Protein AF-A0A7D9K0H2-F1 (afdb_monomer)

InterPro domains:
  IPR033891 Tetratricopeptide repeat protein 38 [PTHR16263] (5-103)

Organism: Paramuricea clavata (NCBI:txid317549)

Foldseek 3Di:
DDPDPQPVLLVQLVVLQVVLVVCVVVLVLVSNLVSLVVCLVVDVVNDDDPVVNVVSLVSNLVSLLSHPDPVSLVVSQVSLVVVCVVVVPDPVSVVSNVSSVVSD

Structure (mmCIF, N/CA/C/O backbone):
data_AF-A0A7D9K0H2-F1
#
_entry.id   AF-A0A7D9K0H2-F1
#
loop_
_atom_site.group_PDB
_atom_site.id
_atom_site.type_symbol
_atom_site.label_atom_id
_atom_site.label_alt_id
_atom_site.label_comp_id
_atom_site.label_asym_id
_atom_site.label_entity_id
_atom_site.label_seq_id
_atom_site.pdbx_PDB_ins_code
_atom_site.Cartn_x
_atom_site.Cartn_y
_atom_site.Cartn_z
_atom_site.occupancy
_atom_site.B_iso_or_equiv
_atom_site.auth_seq_id
_atom_site.auth_comp_id
_atom_site.auth_asym_id
_atom_site.auth_atom_id
_atom_site.pdbx_PDB_model_num
ATOM 1 N N . GLU A 1 1 ? -32.722 8.021 19.159 1.00 37.34 1 GLU A N 1
ATOM 2 C CA . GLU A 1 1 ? -31.777 7.139 18.442 1.00 37.34 1 GLU A CA 1
ATOM 3 C C . GLU A 1 1 ? -30.458 7.880 18.263 1.00 37.34 1 GLU A C 1
ATOM 5 O O . GLU A 1 1 ? -30.476 9.018 17.811 1.00 37.34 1 GLU A O 1
ATOM 10 N N . ARG A 1 2 ? -29.323 7.326 18.708 1.00 41.88 2 ARG A N 1
ATOM 11 C CA . ARG A 1 2 ? -28.015 7.980 18.531 1.00 41.88 2 ARG A CA 1
ATOM 12 C C . ARG A 1 2 ? -27.477 7.631 17.141 1.00 41.88 2 ARG A C 1
ATOM 14 O O . ARG A 1 2 ? -26.784 6.631 16.996 1.00 41.88 2 ARG A O 1
ATOM 21 N N . GLN A 1 3 ? -27.800 8.441 16.134 1.00 47.59 3 GLN A N 1
ATOM 22 C CA . GLN A 1 3 ? -27.065 8.450 14.864 1.00 47.59 3 GLN A CA 1
ATOM 23 C C . GLN A 1 3 ? -25.641 8.944 15.146 1.00 47.59 3 GLN A C 1
ATOM 25 O O . GLN A 1 3 ? -25.401 10.133 15.344 1.00 47.59 3 GLN A O 1
ATOM 30 N N . GLY A 1 4 ? -24.711 8.002 15.286 1.00 45.53 4 GLY A N 1
ATOM 31 C CA . GLY A 1 4 ? -23.308 8.273 15.572 1.00 45.53 4 GLY A CA 1
ATOM 32 C C . GLY A 1 4 ? -22.492 8.241 14.288 1.00 45.53 4 GLY A C 1
ATOM 33 O O . GLY A 1 4 ? -22.161 7.166 13.799 1.00 45.53 4 GLY A O 1
ATOM 34 N N . THR A 1 5 ? -22.097 9.416 13.807 1.00 57.97 5 THR A N 1
ATOM 35 C CA . THR A 1 5 ? -21.297 9.708 12.599 1.00 57.97 5 THR A CA 1
ATOM 36 C C . THR A 1 5 ? -20.020 8.869 12.425 1.00 57.97 5 THR A C 1
ATOM 38 O O . THR A 1 5 ? -19.476 8.802 11.327 1.00 57.97 5 THR A O 1
ATOM 41 N N . ASN A 1 6 ? -19.537 8.203 13.479 1.00 57.53 6 ASN A N 1
ATOM 42 C CA . ASN A 1 6 ? -18.351 7.345 13.438 1.00 57.53 6 ASN A CA 1
ATOM 43 C C . ASN A 1 6 ? -18.655 5.876 13.109 1.00 57.53 6 ASN A C 1
ATOM 45 O O . ASN A 1 6 ? -17.784 5.204 12.560 1.00 57.53 6 ASN A O 1
ATOM 49 N N . SER A 1 7 ? -19.844 5.357 13.438 1.00 60.12 7 SER A N 1
ATOM 50 C CA . SER A 1 7 ? -20.160 3.932 13.247 1.00 60.12 7 SER A CA 1
ATOM 51 C C . SER A 1 7 ? -20.273 3.584 11.766 1.00 60.12 7 SER A C 1
ATOM 53 O O . SER A 1 7 ? -19.642 2.629 11.315 1.00 60.12 7 SER A O 1
ATOM 55 N N . ASP A 1 8 ? -20.984 4.413 11.003 1.00 63.19 8 ASP A N 1
ATOM 56 C CA . ASP A 1 8 ? -21.182 4.203 9.568 1.00 63.19 8 ASP A CA 1
ATOM 57 C C . ASP A 1 8 ? -19.875 4.380 8.788 1.00 63.19 8 ASP A C 1
ATOM 59 O O . ASP A 1 8 ? -19.528 3.549 7.950 1.00 63.19 8 ASP A O 1
ATOM 63 N N . VAL A 1 9 ? -19.081 5.397 9.144 1.00 66.88 9 VAL A N 1
ATOM 64 C CA . VAL A 1 9 ? -17.754 5.635 8.552 1.00 66.88 9 VAL A CA 1
ATOM 65 C C . VAL A 1 9 ? -16.796 4.482 8.857 1.00 66.88 9 VAL A C 1
ATOM 67 O O . VAL A 1 9 ? -16.064 4.039 7.974 1.00 66.88 9 VAL A O 1
ATOM 70 N N . THR A 1 10 ? -16.811 3.959 10.085 1.00 70.12 10 THR A N 1
ATOM 71 C CA . THR A 1 10 ? -15.973 2.812 10.470 1.00 70.12 10 THR A CA 1
ATOM 72 C C . THR A 1 10 ? -16.393 1.550 9.725 1.00 70.12 10 THR A C 1
ATOM 74 O O . THR A 1 10 ? -15.532 0.796 9.276 1.00 70.12 10 THR A O 1
ATOM 77 N N . LYS A 1 11 ? -17.699 1.333 9.536 1.00 75.81 11 LYS A N 1
ATOM 78 C CA . LYS A 1 11 ? -18.225 0.175 8.808 1.00 75.81 11 LYS A CA 1
ATOM 79 C C . LYS A 1 11 ? -17.877 0.233 7.320 1.00 75.81 11 LYS A C 1
ATOM 81 O O . LYS A 1 11 ? -17.421 -0.764 6.771 1.00 75.81 11 LYS A O 1
ATOM 86 N N . GLU A 1 12 ? -18.025 1.397 6.687 1.00 78.69 12 GLU A N 1
ATOM 87 C CA . GLU A 1 12 ? -17.684 1.580 5.272 1.00 78.69 12 GLU A CA 1
ATOM 88 C C . GLU A 1 12 ? -16.174 1.426 5.025 1.00 78.69 12 GLU A C 1
ATOM 90 O O . GLU A 1 12 ? -15.763 0.743 4.086 1.00 78.69 12 GLU A O 1
ATOM 95 N N . VAL A 1 13 ? -15.332 2.032 5.872 1.00 83.44 13 VAL A N 1
ATOM 96 C CA . VAL A 1 13 ? -13.871 1.911 5.749 1.00 83.44 13 VAL A CA 1
ATOM 97 C C . VAL A 1 13 ? -13.421 0.482 6.046 1.00 83.44 13 VAL A C 1
ATOM 99 O O . VAL A 1 13 ? -12.618 -0.062 5.293 1.00 83.44 13 VAL A O 1
ATOM 102 N N . GLY A 1 14 ? -13.959 -0.139 7.099 1.00 85.38 14 GLY A N 1
ATOM 103 C CA . GLY A 1 14 ? -13.633 -1.511 7.482 1.00 85.38 14 GLY A CA 1
ATOM 104 C C . GLY A 1 14 ? -13.993 -2.528 6.400 1.00 85.38 14 GLY A C 1
ATOM 105 O O . GLY A 1 14 ? -13.171 -3.382 6.083 1.00 85.38 14 GLY A O 1
ATOM 106 N N . LEU A 1 15 ? -15.169 -2.403 5.774 1.00 89.38 15 LEU A N 1
ATOM 107 C CA . LEU A 1 15 ? -15.575 -3.290 4.681 1.00 89.38 15 LEU A CA 1
ATOM 108 C C . LEU A 1 15 ? -14.619 -3.185 3.485 1.00 89.38 15 LEU A C 1
ATOM 110 O O . LEU A 1 15 ? -14.078 -4.197 3.047 1.00 89.38 15 LEU A O 1
ATOM 114 N N . LYS A 1 16 ? -14.329 -1.960 3.026 1.00 90.94 16 LYS A N 1
ATOM 115 C CA . LYS A 1 16 ? -13.399 -1.728 1.906 1.00 90.94 16 LYS A CA 1
ATOM 116 C C . LYS A 1 16 ? -11.986 -2.230 2.198 1.00 90.94 16 LYS A C 1
ATOM 118 O O . LYS A 1 16 ? -11.292 -2.666 1.286 1.00 90.94 16 LYS A O 1
ATOM 123 N N . MET A 1 17 ? -11.543 -2.176 3.456 1.00 90.00 17 MET A N 1
ATOM 124 C CA . MET A 1 17 ? -10.267 -2.773 3.855 1.00 90.00 17 MET A CA 1
ATOM 125 C C . MET A 1 17 ? -10.277 -4.293 3.732 1.00 90.00 17 MET A C 1
ATOM 127 O O . MET A 1 17 ? -9.332 -4.850 3.182 1.00 90.00 17 MET A O 1
ATOM 131 N N . CYS A 1 18 ? -11.314 -4.957 4.248 1.00 92.88 18 CYS A N 1
ATOM 132 C CA . CYS A 1 18 ? -11.426 -6.410 4.167 1.00 92.88 18 CYS A CA 1
ATOM 133 C C . CYS A 1 18 ? -11.461 -6.879 2.707 1.00 92.88 18 CYS A C 1
ATOM 135 O O . CYS A 1 18 ? -10.711 -7.780 2.343 1.00 92.88 18 CYS A O 1
ATOM 137 N N . GLU A 1 19 ? -12.245 -6.210 1.857 1.00 95.69 19 GLU A N 1
ATOM 138 C CA . GLU A 1 19 ? -12.272 -6.468 0.411 1.00 95.69 19 GLU A CA 1
ATOM 139 C C . GLU A 1 19 ? -10.889 -6.260 -0.220 1.00 95.69 19 GLU A C 1
ATOM 141 O O . GLU A 1 19 ? -10.413 -7.092 -0.989 1.00 95.69 19 GLU A O 1
ATOM 146 N N . ALA A 1 20 ? -10.190 -5.178 0.134 1.00 96.25 20 ALA A N 1
ATOM 147 C CA . ALA A 1 20 ? -8.850 -4.928 -0.379 1.00 96.25 20 ALA A CA 1
ATOM 148 C C . ALA A 1 20 ? -7.834 -6.007 0.025 1.00 96.25 20 ALA A C 1
ATOM 150 O O . ALA A 1 20 ? -6.928 -6.289 -0.764 1.00 96.25 20 ALA A O 1
ATOM 151 N N . PHE A 1 21 ? -7.964 -6.595 1.221 1.00 95.94 21 PHE A N 1
ATOM 152 C CA . PHE A 1 21 ? -7.139 -7.725 1.654 1.00 95.94 21 PHE A CA 1
ATOM 153 C C . PHE A 1 21 ? -7.441 -8.976 0.832 1.00 95.94 21 PHE A C 1
ATOM 155 O O . PHE A 1 21 ? -6.510 -9.644 0.397 1.00 95.94 21 PHE A O 1
ATOM 162 N N . GLU A 1 22 ? -8.715 -9.254 0.561 1.00 98.00 22 GLU A N 1
ATOM 163 C CA . GLU A 1 22 ? -9.120 -10.387 -0.270 1.00 98.00 22 GLU A CA 1
ATOM 164 C C . GLU A 1 22 ? -8.582 -10.265 -1.704 1.00 98.00 22 GLU A C 1
ATOM 166 O O . GLU A 1 22 ? -8.004 -11.213 -2.232 1.00 98.00 22 GLU A O 1
ATOM 171 N N . TYR A 1 23 ? -8.704 -9.092 -2.335 1.00 98.44 23 TYR A N 1
ATOM 172 C CA . TYR A 1 23 ? -8.121 -8.870 -3.664 1.00 98.44 23 TYR A CA 1
ATOM 173 C C . TYR A 1 23 ? -6.593 -8.944 -3.650 1.00 98.44 23 TYR A C 1
ATOM 175 O O . TYR A 1 23 ? -5.999 -9.439 -4.603 1.00 98.44 23 TYR A O 1
ATOM 183 N N . PHE A 1 24 ? -5.950 -8.483 -2.575 1.00 97.88 24 PHE A N 1
ATOM 184 C CA . PHE A 1 24 ? -4.501 -8.597 -2.430 1.00 97.88 24 PHE A CA 1
ATOM 185 C C . PHE A 1 24 ? -4.044 -10.059 -2.347 1.00 97.88 24 PHE A C 1
ATOM 187 O O . PHE A 1 24 ? -3.060 -10.420 -2.989 1.00 97.88 24 PHE A O 1
ATOM 194 N N . ASP A 1 25 ? -4.758 -10.883 -1.576 1.00 97.75 25 ASP A N 1
ATOM 195 C CA . ASP A 1 25 ? -4.501 -12.321 -1.427 1.00 97.75 25 ASP A CA 1
ATOM 196 C C . ASP A 1 25 ? -4.671 -13.069 -2.758 1.00 97.75 25 ASP A C 1
ATOM 198 O O . ASP A 1 25 ? -3.853 -13.909 -3.118 1.00 97.75 25 ASP A O 1
ATOM 202 N N . LYS A 1 26 ? -5.663 -12.665 -3.560 1.00 98.12 26 LYS A N 1
ATOM 203 C CA . LYS A 1 26 ? -5.894 -13.171 -4.926 1.00 98.12 26 LYS A CA 1
ATOM 204 C C . LYS A 1 26 ? -4.931 -12.612 -5.984 1.00 98.12 26 LYS A C 1
ATOM 206 O O . LYS A 1 26 ? -5.138 -12.850 -7.170 1.00 98.12 26 LYS A O 1
ATOM 211 N N . GLU A 1 27 ? -3.920 -11.843 -5.582 1.00 97.88 27 GLU A N 1
ATOM 212 C CA . GLU A 1 27 ? -2.981 -11.137 -6.466 1.00 97.88 27 GLU A CA 1
ATOM 213 C C . GLU A 1 27 ? -3.620 -10.122 -7.438 1.00 97.88 27 GLU A C 1
ATOM 215 O O . GLU A 1 27 ? -2.964 -9.630 -8.361 1.00 97.88 27 GLU A O 1
ATOM 220 N N . ASP A 1 28 ? -4.870 -9.711 -7.205 1.00 98.38 28 ASP A N 1
ATOM 221 C CA . ASP A 1 28 ? -5.491 -8.591 -7.916 1.00 98.38 28 ASP A CA 1
ATOM 222 C C . ASP A 1 28 ? -5.075 -7.263 -7.272 1.00 98.38 28 ASP A C 1
ATOM 224 O O . ASP A 1 28 ? -5.807 -6.560 -6.562 1.00 98.38 28 ASP A O 1
ATOM 228 N N . TYR A 1 29 ? -3.819 -6.914 -7.527 1.00 98.25 29 TYR A N 1
ATOM 229 C CA . TYR A 1 29 ? -3.201 -5.711 -6.992 1.00 98.25 29 TYR A CA 1
ATOM 230 C C . TYR A 1 29 ? -3.812 -4.425 -7.543 1.00 98.25 29 TYR A C 1
ATOM 232 O O . TYR A 1 29 ? -3.749 -3.391 -6.874 1.00 98.25 29 TYR A O 1
ATOM 240 N N . ALA A 1 30 ? -4.418 -4.467 -8.731 1.00 98.31 30 ALA A N 1
ATOM 241 C CA . ALA A 1 30 ? -5.118 -3.320 -9.288 1.00 98.31 30 ALA A CA 1
ATOM 242 C C . ALA A 1 30 ? -6.357 -2.996 -8.444 1.00 98.31 30 ALA A C 1
ATOM 244 O O . ALA A 1 30 ? -6.453 -1.877 -7.932 1.00 98.31 30 ALA A O 1
ATOM 245 N N . LYS A 1 31 ? -7.232 -3.982 -8.202 1.00 98.25 31 LYS A N 1
ATOM 246 C CA . LYS A 1 31 ? -8.437 -3.799 -7.376 1.00 98.25 31 LYS A CA 1
ATOM 247 C C . LYS A 1 31 ? -8.112 -3.469 -5.930 1.00 98.25 31 LYS A C 1
ATOM 249 O O . LYS A 1 31 ? -8.708 -2.557 -5.359 1.00 98.25 31 LYS A O 1
ATOM 254 N N . SER A 1 32 ? -7.113 -4.140 -5.358 1.00 98.19 32 SER A N 1
ATOM 255 C CA . SER A 1 32 ? -6.636 -3.815 -4.013 1.00 98.19 32 SER A CA 1
ATOM 256 C C . SER A 1 32 ? -6.176 -2.350 -3.926 1.00 98.19 32 SER A C 1
ATOM 258 O O . SER A 1 32 ? -6.619 -1.612 -3.047 1.00 98.19 32 SER A O 1
ATOM 260 N N . THR A 1 33 ? -5.388 -1.863 -4.894 1.00 98.06 33 THR A N 1
ATOM 261 C CA . THR A 1 33 ? -4.957 -0.451 -4.939 1.00 98.06 33 THR A CA 1
ATOM 262 C C . THR A 1 33 ? -6.140 0.519 -5.052 1.00 98.06 33 THR A C 1
ATOM 264 O O . THR A 1 33 ? -6.172 1.520 -4.334 1.00 98.06 33 THR A O 1
ATOM 267 N N . GLU A 1 34 ? -7.115 0.232 -5.922 1.00 97.38 34 GLU A N 1
ATOM 268 C CA . GLU A 1 34 ? -8.314 1.063 -6.135 1.00 97.38 34 GLU A CA 1
ATOM 269 C C . GLU A 1 34 ? -9.145 1.226 -4.857 1.00 97.38 34 GLU A C 1
ATOM 271 O O . GLU A 1 34 ? -9.634 2.320 -4.569 1.00 97.38 34 GLU A O 1
ATOM 276 N N . LEU A 1 35 ? -9.272 0.159 -4.066 1.00 96.12 35 LEU A N 1
ATOM 277 C CA . LEU A 1 35 ? -9.996 0.180 -2.796 1.00 96.12 35 LEU A CA 1
ATOM 278 C C . LEU A 1 35 ? -9.213 0.902 -1.695 1.00 96.12 35 LEU A C 1
ATOM 280 O O . LEU A 1 35 ? -9.797 1.650 -0.910 1.00 96.12 35 LEU A O 1
ATOM 284 N N . LEU A 1 36 ? -7.892 0.711 -1.638 1.00 95.06 36 LEU A N 1
ATOM 285 C CA . LEU A 1 36 ? -7.034 1.266 -0.587 1.00 95.06 36 LEU A CA 1
ATOM 286 C C . LEU A 1 36 ? -6.745 2.764 -0.780 1.00 95.06 36 LEU A C 1
ATOM 288 O O . LEU A 1 36 ? -6.718 3.518 0.199 1.00 95.06 36 LEU A O 1
ATOM 292 N N . ALA A 1 37 ? -6.526 3.228 -2.014 1.00 94.81 37 ALA A N 1
ATOM 293 C CA . ALA A 1 37 ? -6.068 4.595 -2.280 1.00 94.81 37 ALA A CA 1
ATOM 294 C C . ALA A 1 37 ? -7.008 5.691 -1.722 1.00 94.81 37 ALA A C 1
ATOM 296 O O . ALA A 1 37 ? -6.511 6.609 -1.057 1.00 94.81 37 ALA A O 1
ATOM 297 N N . PRO A 1 38 ? -8.348 5.599 -1.865 1.00 91.69 38 PRO A N 1
ATOM 298 C CA . PRO A 1 38 ? -9.278 6.578 -1.295 1.00 91.69 38 PRO A CA 1
ATOM 299 C C . PRO A 1 38 ? -9.305 6.592 0.240 1.00 91.69 38 PRO A C 1
ATOM 301 O O . PRO A 1 38 ? -9.755 7.570 0.845 1.00 91.69 38 PRO A O 1
ATOM 304 N N . LEU A 1 39 ? -8.851 5.516 0.892 1.00 88.69 39 LEU A N 1
ATOM 305 C CA . LEU A 1 39 ? -8.881 5.382 2.349 1.00 88.69 39 LEU A CA 1
ATOM 306 C C . LEU A 1 39 ? -7.672 6.035 3.029 1.00 88.69 39 LEU A C 1
ATOM 308 O O . LEU A 1 39 ? -7.769 6.371 4.211 1.00 88.69 39 LEU A O 1
ATOM 312 N N . LYS A 1 40 ? -6.574 6.295 2.299 1.00 85.19 40 LYS A N 1
ATOM 313 C CA . LYS A 1 40 ? -5.321 6.892 2.812 1.00 85.19 40 LYS A CA 1
ATOM 314 C C . LYS A 1 40 ? -5.559 8.077 3.763 1.00 85.19 40 LYS A C 1
ATOM 316 O O . LYS A 1 40 ? -4.966 8.139 4.837 1.00 85.19 40 LYS A O 1
ATOM 321 N N . TYR A 1 41 ? -6.462 8.994 3.402 1.00 79.25 41 TYR A N 1
ATOM 322 C CA . TYR A 1 41 ? -6.776 10.188 4.205 1.00 79.25 41 TYR A CA 1
ATOM 323 C C . TYR A 1 41 ? -7.938 9.997 5.189 1.00 79.25 41 TYR A C 1
ATOM 325 O O . TYR A 1 41 ? -8.129 10.813 6.091 1.00 79.25 41 TYR A O 1
ATOM 333 N N . LYS A 1 42 ? -8.723 8.926 5.038 1.00 78.50 42 LYS A N 1
ATOM 334 C CA . LYS A 1 42 ? -9.868 8.624 5.909 1.00 78.50 42 LYS A CA 1
ATOM 335 C C . LYS A 1 42 ? -9.448 7.900 7.184 1.00 78.50 42 LYS A C 1
ATOM 337 O O . LYS A 1 42 ? -10.119 8.039 8.198 1.00 78.50 42 LYS A O 1
ATOM 342 N N . PHE A 1 43 ? -8.314 7.204 7.175 1.00 68.75 43 PHE A N 1
ATOM 343 C CA . PHE A 1 43 ? -7.840 6.433 8.328 1.00 68.75 43 PHE A CA 1
ATOM 344 C C . PHE A 1 43 ? -7.615 7.246 9.598 1.00 68.75 43 PHE A C 1
ATOM 346 O O . PHE A 1 43 ? -7.902 6.765 10.688 1.00 68.75 43 PHE A O 1
ATOM 353 N N . VAL A 1 44 ? -7.159 8.497 9.474 1.00 68.81 44 VAL A N 1
ATOM 354 C CA . VAL A 1 44 ? -7.011 9.392 10.635 1.00 68.81 44 VAL A CA 1
ATOM 355 C C . VAL A 1 44 ? -8.355 9.595 11.351 1.00 68.81 44 VAL A C 1
ATOM 357 O O . VAL A 1 44 ? -8.374 9.798 12.559 1.00 68.81 44 VAL A O 1
ATOM 360 N N . LYS A 1 45 ? -9.476 9.484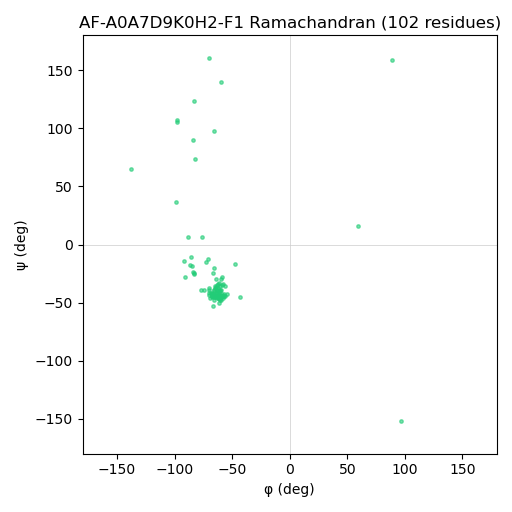 10.624 1.00 66.88 45 LYS A N 1
ATOM 361 C CA . LYS A 1 45 ? -10.835 9.654 11.154 1.00 66.88 45 LYS A CA 1
ATOM 362 C C . LYS A 1 45 ? -11.406 8.387 11.800 1.00 66.88 45 LYS A C 1
ATOM 364 O O . LYS A 1 45 ? -12.292 8.501 12.633 1.00 66.88 45 LYS A O 1
ATOM 369 N N . VAL A 1 46 ? -10.913 7.203 11.427 1.00 63.31 46 VAL A N 1
ATOM 370 C CA . VAL A 1 46 ? -11.390 5.905 11.951 1.00 63.31 46 VAL A CA 1
ATOM 371 C C . VAL A 1 46 ? -10.669 5.515 13.251 1.00 63.31 46 VAL A C 1
ATOM 373 O O . VAL A 1 46 ? -11.168 4.701 14.022 1.00 63.31 46 VAL A O 1
ATOM 376 N N . GLY A 1 47 ? -9.524 6.141 13.540 1.00 70.81 47 GLY A N 1
ATOM 377 C CA . GLY A 1 47 ? -8.718 5.879 14.734 1.00 70.81 47 GLY A CA 1
ATOM 378 C C . GLY A 1 47 ? -7.567 4.903 14.467 1.00 70.81 47 GLY A C 1
ATOM 379 O O . GLY A 1 47 ? -7.023 4.843 13.364 1.00 70.81 47 GLY A O 1
ATOM 380 N N . GLY A 1 48 ? -7.153 4.159 15.495 1.00 78.12 48 GLY A N 1
ATOM 381 C CA . GLY A 1 48 ? -6.058 3.186 15.415 1.00 78.12 48 GLY A CA 1
ATOM 382 C C . GLY A 1 48 ? -4.658 3.750 15.696 1.00 78.12 48 GLY A C 1
ATOM 383 O O . GLY A 1 48 ? -4.371 4.952 15.599 1.00 78.12 48 GLY A O 1
ATOM 384 N N . SER A 1 49 ? -3.747 2.851 16.064 1.00 87.06 49 SER A N 1
ATOM 385 C CA . SER A 1 49 ? -2.374 3.210 16.421 1.00 87.06 49 SER A CA 1
ATOM 386 C C . SER A 1 49 ? -1.570 3.671 15.201 1.00 87.06 49 SER A C 1
ATOM 388 O O . SER A 1 49 ? -1.901 3.377 14.048 1.00 87.06 49 SER A O 1
ATOM 390 N N . ASN A 1 50 ? -0.472 4.392 15.445 1.00 85.75 50 ASN A N 1
ATOM 391 C CA . ASN A 1 50 ? 0.459 4.770 14.376 1.00 85.75 50 ASN A CA 1
ATOM 392 C C . ASN A 1 50 ? 1.008 3.531 13.645 1.00 85.75 50 ASN A C 1
ATOM 394 O O . ASN A 1 50 ? 1.205 3.584 12.436 1.00 85.75 50 ASN A O 1
ATOM 398 N N . ALA A 1 51 ? 1.204 2.415 14.357 1.00 88.19 51 ALA A N 1
ATOM 399 C CA . ALA A 1 51 ? 1.671 1.160 13.775 1.00 88.19 51 ALA A CA 1
ATOM 400 C C . ALA A 1 51 ? 0.628 0.538 12.831 1.00 88.19 51 ALA A C 1
ATOM 402 O O . ALA A 1 51 ? 0.966 0.167 11.711 1.00 88.19 51 ALA A O 1
ATOM 403 N N . GLN A 1 52 ? -0.648 0.499 13.230 1.00 86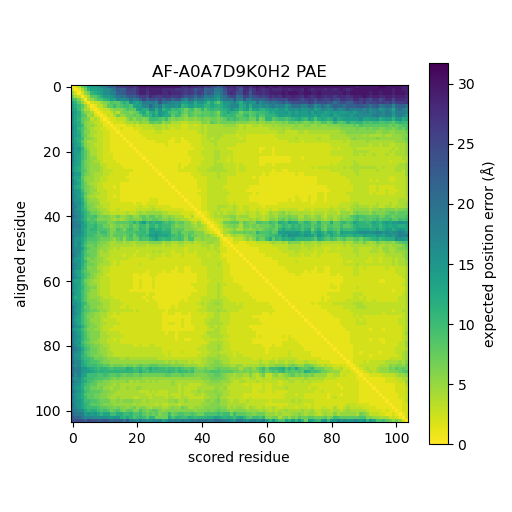.75 52 GLN A N 1
ATOM 404 C CA . GLN A 1 52 ? -1.735 -0.009 12.380 1.00 86.75 52 GLN A CA 1
ATOM 405 C C . GLN A 1 52 ? -1.872 0.811 11.089 1.00 86.75 52 GLN A C 1
ATOM 407 O O . GLN A 1 52 ? -1.947 0.258 9.992 1.00 86.75 52 GLN A O 1
ATOM 412 N N . ARG A 1 53 ? -1.814 2.144 11.206 1.00 87.38 53 ARG A N 1
ATOM 413 C CA . ARG A 1 53 ? -1.820 3.057 10.051 1.00 87.38 53 ARG A CA 1
ATOM 414 C C . ARG A 1 53 ? -0.591 2.891 9.155 1.00 87.38 53 ARG A C 1
ATOM 416 O O . ARG A 1 53 ? -0.669 3.144 7.954 1.00 87.38 53 ARG A O 1
ATOM 423 N N . ASP A 1 54 ? 0.543 2.486 9.720 1.00 89.56 54 ASP A N 1
ATOM 424 C CA . ASP A 1 54 ? 1.756 2.226 8.949 1.00 89.56 54 ASP A CA 1
ATOM 425 C C . ASP A 1 54 ? 1.627 0.969 8.090 1.00 89.56 54 ASP A C 1
ATOM 427 O O . ASP A 1 54 ? 1.969 1.007 6.910 1.00 89.56 54 ASP A O 1
ATOM 431 N N . VAL A 1 55 ? 1.075 -0.111 8.652 1.00 90.88 55 VAL A N 1
ATOM 432 C CA . VAL A 1 55 ? 0.808 -1.359 7.920 1.00 90.88 55 VAL A CA 1
ATOM 433 C C . VAL A 1 55 ? -0.126 -1.103 6.740 1.00 90.88 55 VAL A C 1
ATOM 435 O O . VAL A 1 55 ? 0.151 -1.557 5.633 1.00 90.88 55 VAL A O 1
ATOM 438 N N . PHE A 1 56 ? -1.176 -0.302 6.935 1.00 90.50 56 PHE A N 1
ATOM 439 C CA . PHE A 1 56 ? -2.083 0.072 5.851 1.00 90.50 56 PHE A CA 1
ATOM 440 C C . PHE A 1 56 ? -1.369 0.814 4.710 1.00 90.50 56 PHE A C 1
ATOM 442 O O . PHE A 1 56 ? -1.518 0.463 3.540 1.00 90.50 56 PHE A O 1
ATOM 449 N N . HIS A 1 57 ? -0.554 1.821 5.039 1.00 92.12 57 HIS A N 1
ATOM 450 C CA . HIS A 1 57 ? 0.225 2.536 4.026 1.00 92.12 57 HIS A CA 1
ATOM 451 C C . HIS A 1 57 ? 1.192 1.611 3.284 1.00 92.12 57 HIS A C 1
ATOM 453 O O . HIS A 1 57 ? 1.359 1.749 2.075 1.00 92.12 57 HIS A O 1
ATOM 459 N N . LEU A 1 58 ? 1.827 0.675 3.991 1.00 94.56 58 LEU A N 1
ATOM 460 C CA . LEU A 1 58 ? 2.729 -0.301 3.388 1.00 94.56 58 LEU A CA 1
ATOM 461 C C . LEU A 1 58 ? 1.992 -1.254 2.442 1.00 94.56 58 LEU A C 1
ATOM 463 O O . LEU A 1 58 ? 2.515 -1.547 1.369 1.00 94.56 58 LEU A O 1
ATOM 467 N N . LEU A 1 59 ? 0.775 -1.678 2.790 1.00 95.88 59 LEU A N 1
ATOM 468 C CA . LEU A 1 59 ? -0.063 -2.488 1.910 1.00 95.88 59 LEU A CA 1
ATOM 469 C C . LEU A 1 59 ? -0.461 -1.726 0.639 1.00 95.88 59 LEU A C 1
ATOM 471 O O . LEU A 1 59 ? -0.351 -2.269 -0.459 1.00 95.88 59 LEU A O 1
ATOM 475 N N . LEU A 1 60 ? -0.876 -0.460 0.766 1.00 96.75 60 LEU A N 1
ATOM 476 C CA . LEU A 1 60 ? -1.181 0.389 -0.389 1.00 96.75 60 LEU A CA 1
ATOM 477 C C . LEU A 1 60 ? 0.049 0.570 -1.291 1.00 96.75 60 LEU A C 1
ATOM 479 O O . LEU A 1 60 ? -0.057 0.461 -2.505 1.00 96.75 60 LEU A O 1
ATOM 483 N N . ILE A 1 61 ? 1.230 0.806 -0.712 1.00 97.00 61 ILE A N 1
ATOM 484 C CA . ILE A 1 61 ? 2.476 0.892 -1.485 1.00 97.00 61 ILE A CA 1
ATOM 485 C C . ILE A 1 61 ? 2.737 -0.427 -2.219 1.00 97.00 61 ILE A C 1
ATOM 487 O O . ILE A 1 61 ? 3.024 -0.408 -3.411 1.00 97.00 61 ILE A O 1
ATOM 491 N N . HIS A 1 62 ? 2.624 -1.566 -1.533 1.00 97.00 62 HIS A N 1
ATOM 492 C CA . HIS A 1 62 ? 2.932 -2.870 -2.117 1.00 97.00 62 HIS A CA 1
ATOM 493 C C . HIS A 1 62 ? 1.956 -3.268 -3.231 1.00 97.00 62 HIS A C 1
ATOM 495 O O . HIS A 1 62 ? 2.385 -3.726 -4.288 1.00 97.00 62 HIS A O 1
ATOM 501 N N . SER A 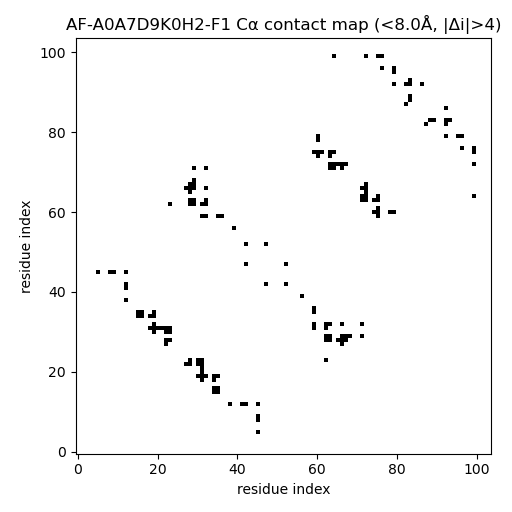1 63 ? 0.656 -3.061 -3.020 1.00 97.81 63 SER A N 1
ATOM 502 C CA . SER A 1 63 ? -0.368 -3.284 -4.048 1.00 97.81 63 SER A CA 1
ATOM 503 C C . SER A 1 63 ? -0.142 -2.373 -5.256 1.00 97.81 63 SER A C 1
ATOM 505 O O . SER A 1 63 ? -0.081 -2.852 -6.385 1.00 97.81 63 SER A O 1
ATOM 507 N N . ALA A 1 64 ? 0.112 -1.083 -5.036 1.00 97.88 64 ALA A N 1
ATOM 508 C CA . ALA A 1 64 ? 0.366 -0.141 -6.121 1.00 97.88 64 ALA A CA 1
ATOM 509 C C . ALA A 1 64 ? 1.644 -0.483 -6.913 1.00 97.88 64 ALA A C 1
ATOM 511 O O . ALA A 1 64 ? 1.673 -0.348 -8.134 1.00 97.88 64 ALA A O 1
ATOM 512 N N . MET A 1 65 ? 2.678 -0.976 -6.223 1.00 97.19 65 MET A N 1
ATOM 513 C CA . MET A 1 65 ? 3.926 -1.475 -6.809 1.00 97.19 65 MET A CA 1
ATOM 514 C C . MET A 1 65 ? 3.714 -2.704 -7.700 1.00 97.19 65 MET A C 1
ATOM 516 O O . MET A 1 65 ? 4.301 -2.781 -8.775 1.00 97.19 65 MET A O 1
ATOM 520 N N . ARG A 1 66 ? 2.899 -3.665 -7.249 1.00 97.00 66 ARG A N 1
ATOM 521 C CA . ARG A 1 66 ? 2.635 -4.922 -7.966 1.00 97.00 66 ARG A CA 1
ATOM 522 C C . ARG A 1 66 ? 1.522 -4.833 -9.008 1.00 97.00 66 ARG A C 1
ATOM 524 O O . ARG A 1 66 ? 1.363 -5.756 -9.803 1.00 97.00 66 ARG A O 1
ATOM 531 N N . SER A 1 67 ? 0.763 -3.743 -9.016 1.00 97.69 67 SER A N 1
ATOM 532 C CA . SER A 1 67 ? -0.271 -3.495 -10.016 1.00 97.69 67 SER A CA 1
ATOM 533 C C . SER A 1 67 ? 0.318 -3.450 -11.436 1.00 97.69 67 SER A C 1
ATOM 535 O O . SER A 1 67 ? 1.359 -2.817 -11.649 1.00 97.69 67 SER A O 1
ATOM 537 N N . PRO A 1 68 ? -0.367 -4.035 -12.439 1.00 96.38 68 PRO A N 1
ATOM 538 C CA . PRO A 1 68 ? 0.03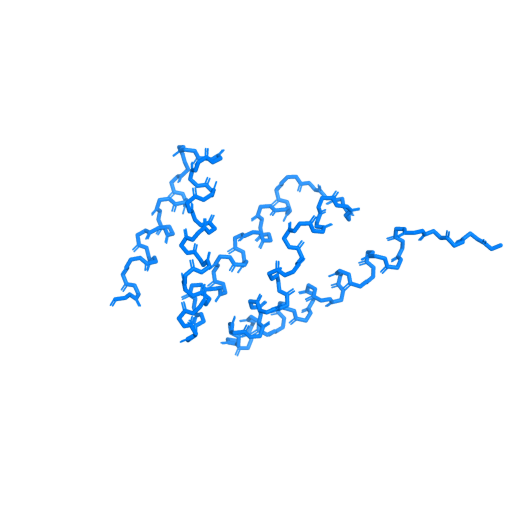3 -3.920 -13.842 1.00 96.38 68 PRO A CA 1
ATOM 539 C C . PRO A 1 68 ? -0.205 -2.511 -14.417 1.00 96.38 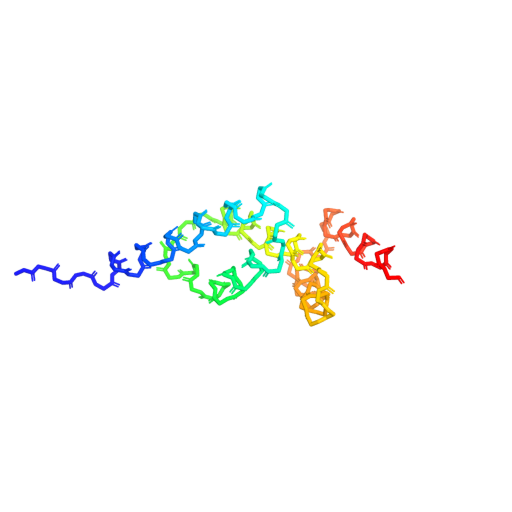68 PRO A C 1
ATOM 541 O O . PRO A 1 68 ? 0.276 -2.188 -15.503 1.00 96.38 68 PRO A O 1
ATOM 544 N N . LEU A 1 69 ? -0.957 -1.654 -13.716 1.00 97.50 69 LEU A N 1
ATOM 545 C CA . LEU A 1 69 ? -1.306 -0.317 -14.191 1.00 97.50 69 LEU A CA 1
ATOM 546 C C . LEU A 1 69 ? -0.182 0.689 -13.910 1.00 97.50 69 LEU A C 1
ATOM 548 O O . LEU A 1 69 ? 0.172 0.946 -12.758 1.00 97.50 69 LEU A O 1
ATOM 552 N N . LYS A 1 70 ? 0.306 1.358 -14.964 1.00 96.12 70 LYS A N 1
ATOM 553 C CA . LYS A 1 70 ? 1.344 2.404 -14.861 1.00 96.12 70 LYS A CA 1
ATOM 554 C C . LYS A 1 70 ? 0.961 3.539 -13.907 1.00 96.12 70 LYS A C 1
ATOM 556 O O . LYS A 1 70 ? 1.817 4.059 -13.196 1.00 96.12 70 LYS A O 1
ATOM 561 N N . SER A 1 71 ? -0.316 3.915 -13.861 1.00 97.31 71 SER A N 1
ATOM 562 C CA . SER A 1 71 ? -0.826 4.930 -12.929 1.00 97.31 71 SER A CA 1
ATOM 563 C C . SER A 1 71 ? -0.630 4.520 -11.465 1.00 97.31 71 SER A C 1
ATOM 565 O O . SER A 1 71 ? -0.233 5.348 -10.646 1.00 97.31 71 SER A O 1
ATOM 567 N N . HIS A 1 72 ? -0.834 3.242 -11.138 1.00 97.69 72 HIS A N 1
ATOM 568 C CA . HIS A 1 72 ? -0.622 2.712 -9.790 1.00 97.69 72 HIS A CA 1
ATOM 569 C C . HIS A 1 72 ? 0.871 2.666 -9.450 1.00 97.69 72 HIS A C 1
ATOM 571 O O . HIS A 1 72 ? 1.268 3.062 -8.359 1.00 97.69 72 HIS A O 1
ATOM 577 N N . GLN A 1 73 ? 1.723 2.307 -10.406 1.00 96.62 73 GLN A N 1
ATOM 578 C CA . GLN A 1 73 ? 3.176 2.336 -10.214 1.00 96.62 73 GLN A CA 1
ATOM 579 C C . GLN A 1 73 ? 3.692 3.771 -9.983 1.00 96.62 73 GLN A C 1
ATOM 581 O O . GLN A 1 73 ? 4.549 4.008 -9.129 1.00 96.62 73 GLN A O 1
ATOM 586 N N . CYS A 1 74 ? 3.128 4.768 -10.677 1.00 96.12 74 CYS A N 1
ATOM 587 C CA . CYS A 1 74 ? 3.378 6.182 -10.378 1.00 96.12 74 CYS A CA 1
ATOM 588 C C . CYS A 1 74 ? 2.934 6.555 -8.958 1.00 96.12 74 CYS A C 1
ATOM 590 O O . CYS A 1 74 ? 3.714 7.166 -8.228 1.00 96.12 74 CYS A O 1
ATOM 592 N N . LEU A 1 75 ? 1.733 6.138 -8.545 1.00 96.62 75 LEU A N 1
ATOM 593 C CA . LEU A 1 75 ? 1.240 6.345 -7.182 1.00 96.62 75 LEU A CA 1
ATOM 594 C C . LEU A 1 75 ? 2.189 5.732 -6.140 1.00 96.62 75 LEU A C 1
ATOM 596 O O . LEU A 1 75 ? 2.522 6.397 -5.160 1.00 96.62 75 LEU A O 1
ATOM 600 N N . ALA A 1 76 ? 2.678 4.510 -6.358 1.00 97.12 76 ALA A N 1
ATOM 601 C CA . ALA A 1 76 ? 3.634 3.860 -5.466 1.00 97.12 76 ALA A CA 1
ATOM 602 C C . ALA A 1 76 ? 4.905 4.697 -5.260 1.00 97.12 76 ALA A C 1
ATOM 604 O O . ALA A 1 76 ? 5.354 4.866 -4.124 1.00 97.12 76 ALA A O 1
ATOM 605 N N . ARG A 1 77 ? 5.459 5.270 -6.338 1.00 95.50 77 ARG A N 1
ATOM 606 C CA . ARG A 1 77 ? 6.628 6.161 -6.264 1.00 95.50 77 ARG A CA 1
ATOM 607 C C . ARG A 1 77 ? 6.342 7.410 -5.436 1.00 95.50 77 ARG A C 1
ATOM 609 O O . ARG A 1 77 ? 7.137 7.746 -4.561 1.00 95.50 77 ARG A O 1
ATOM 616 N N . SER A 1 78 ? 5.197 8.058 -5.656 1.00 95.75 78 SER A N 1
ATOM 617 C CA . SER A 1 78 ? 4.783 9.221 -4.862 1.00 95.75 78 SER A CA 1
ATOM 618 C C . SER A 1 78 ? 4.637 8.871 -3.378 1.00 95.75 78 SER A C 1
ATOM 620 O O . SER A 1 78 ? 5.167 9.575 -2.523 1.00 95.75 78 SER A O 1
ATOM 622 N N . LEU A 1 79 ? 3.997 7.742 -3.059 1.00 95.25 79 LEU A N 1
ATOM 623 C CA . LEU A 1 79 ? 3.815 7.282 -1.679 1.00 95.25 79 LEU A CA 1
ATOM 624 C C . LEU A 1 79 ? 5.141 6.935 -0.990 1.00 95.25 79 LEU A C 1
ATOM 626 O O . LEU A 1 79 ? 5.313 7.218 0.197 1.00 95.25 79 LEU A O 1
ATOM 630 N N . LEU A 1 80 ? 6.088 6.341 -1.717 1.00 95.75 80 LEU A N 1
ATOM 631 C CA . LEU A 1 80 ? 7.425 6.055 -1.201 1.00 95.75 80 LEU A CA 1
ATOM 632 C C . LEU A 1 80 ? 8.225 7.333 -0.939 1.00 95.75 80 LEU A C 1
ATOM 634 O O . LEU A 1 80 ? 8.855 7.432 0.112 1.00 95.75 80 LEU A O 1
ATOM 638 N N . ALA A 1 81 ? 8.149 8.324 -1.830 1.00 94.69 81 ALA A N 1
ATOM 639 C CA . ALA A 1 81 ? 8.778 9.627 -1.623 1.00 94.69 81 ALA A CA 1
ATOM 640 C C . ALA A 1 81 ? 8.200 10.344 -0.389 1.00 94.69 81 ALA A C 1
ATOM 642 O O . ALA A 1 81 ? 8.953 10.789 0.478 1.00 94.69 81 ALA A O 1
ATOM 643 N N . GLU A 1 82 ? 6.868 10.368 -0.242 1.00 93.31 82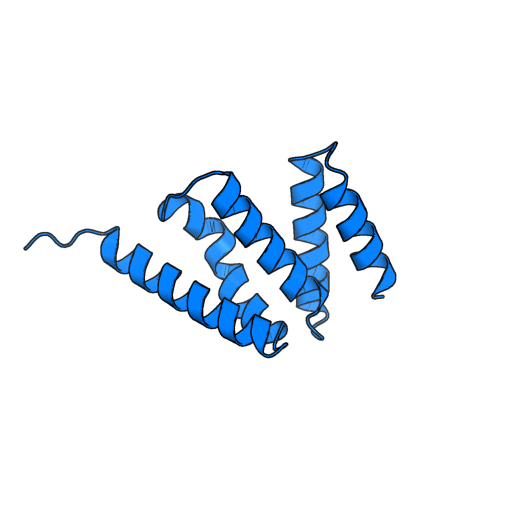 GLU A N 1
ATOM 644 C CA . GLU A 1 82 ? 6.205 10.890 0.962 1.00 93.31 82 GLU A CA 1
ATOM 645 C C . GLU A 1 82 ? 6.674 10.165 2.232 1.00 93.31 82 GLU A C 1
ATOM 647 O O . GLU A 1 82 ? 6.904 10.785 3.274 1.00 93.31 82 GLU A O 1
ATOM 652 N N . ARG A 1 83 ? 6.808 8.836 2.164 1.00 93.00 83 ARG A N 1
ATOM 653 C CA . ARG A 1 83 ? 7.261 8.024 3.293 1.00 93.00 83 ARG A CA 1
ATOM 654 C C . ARG A 1 83 ? 8.715 8.312 3.648 1.00 93.00 83 ARG A C 1
ATOM 656 O O . ARG A 1 83 ? 9.006 8.421 4.836 1.00 93.00 83 ARG A O 1
ATOM 663 N N . LYS A 1 84 ?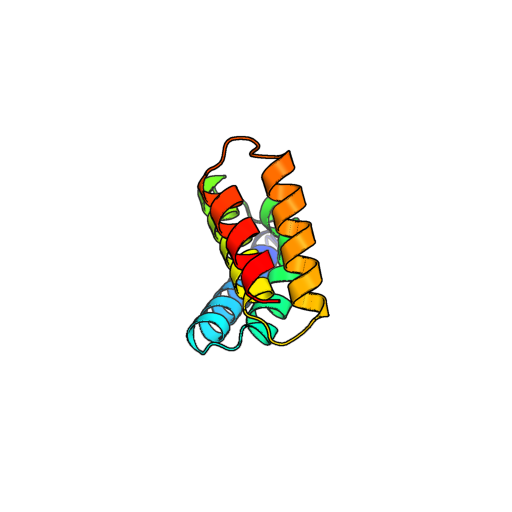 9.607 8.445 2.662 1.00 93.69 84 LYS A N 1
ATOM 664 C CA . LYS A 1 84 ? 11.023 8.777 2.879 1.00 93.69 84 LYS A CA 1
ATOM 665 C C . LYS A 1 84 ? 11.162 10.143 3.540 1.00 93.69 84 LYS A C 1
ATOM 667 O O . LYS A 1 84 ? 11.872 10.243 4.530 1.00 93.69 84 LYS A O 1
ATOM 672 N N . ALA A 1 85 ? 10.399 11.141 3.093 1.00 93.12 85 ALA A N 1
ATOM 673 C CA . ALA A 1 85 ? 10.380 12.462 3.721 1.00 93.12 85 ALA A CA 1
ATOM 674 C C . ALA A 1 85 ? 9.916 12.422 5.193 1.00 93.12 85 ALA A C 1
ATOM 676 O O . ALA A 1 85 ? 10.426 13.160 6.026 1.00 93.12 85 ALA A O 1
ATOM 677 N N . LYS A 1 86 ? 8.966 11.541 5.540 1.00 89.75 86 LYS A N 1
ATOM 678 C CA . LYS A 1 86 ? 8.469 11.384 6.924 1.00 89.75 86 LYS A CA 1
ATOM 679 C C . LYS A 1 86 ? 9.332 10.476 7.804 1.00 89.75 86 LYS A C 1
ATOM 681 O O . LYS A 1 86 ? 9.245 10.554 9.026 1.00 89.75 86 LYS A O 1
ATOM 686 N N . LYS A 1 87 ? 10.079 9.550 7.203 1.00 88.00 87 LYS A N 1
ATOM 687 C CA . LYS A 1 87 ? 10.866 8.507 7.875 1.00 88.00 87 LYS A CA 1
ATOM 688 C C . LYS A 1 87 ? 12.225 8.373 7.192 1.00 88.00 87 LYS A C 1
ATOM 690 O O . LYS A 1 87 ? 12.524 7.333 6.601 1.00 88.00 87 LYS A O 1
ATOM 695 N N . GLU A 1 88 ? 13.021 9.434 7.280 1.00 86.31 88 GLU A N 1
ATOM 696 C CA . GLU A 1 88 ? 14.277 9.585 6.538 1.00 86.31 88 GLU A CA 1
ATOM 697 C C . GLU A 1 88 ? 15.235 8.407 6.752 1.00 86.31 88 GLU A C 1
ATOM 699 O O . GLU A 1 88 ? 15.748 7.850 5.789 1.00 86.31 88 GLU A O 1
ATOM 704 N N . ASN A 1 89 ? 15.371 7.925 7.987 1.00 89.31 89 ASN A N 1
ATOM 705 C CA . ASN A 1 89 ? 16.308 6.854 8.339 1.00 89.31 89 ASN A CA 1
ATOM 706 C C . ASN A 1 89 ? 15.647 5.470 8.425 1.00 89.31 89 ASN A C 1
ATOM 708 O O . ASN A 1 89 ? 15.966 4.689 9.316 1.00 89.31 89 ASN A O 1
ATOM 712 N N . SER A 1 90 ? 14.672 5.163 7.561 1.00 92.00 90 SER A N 1
ATOM 713 C CA . SER A 1 90 ? 13.984 3.864 7.568 1.00 92.00 90 SER A CA 1
ATOM 714 C C . SER A 1 90 ? 14.556 2.896 6.519 1.00 92.00 90 SER A C 1
ATOM 716 O O . SER A 1 90 ? 14.200 3.019 5.343 1.00 92.00 90 SER A O 1
ATOM 718 N N . PRO A 1 91 ? 15.309 1.846 6.920 1.00 92.06 91 PRO A N 1
ATOM 719 C CA . PRO A 1 91 ? 15.864 0.863 5.979 1.00 92.06 91 PRO A CA 1
ATOM 720 C C . PRO A 1 91 ? 14.789 0.127 5.171 1.00 92.06 91 PRO A C 1
ATOM 722 O O . PRO A 1 91 ? 15.000 -0.284 4.032 1.00 92.06 91 PRO A O 1
ATOM 725 N N . MET A 1 92 ? 13.597 -0.038 5.755 1.00 91.50 92 MET A N 1
ATOM 726 C CA . MET A 1 92 ? 12.457 -0.636 5.065 1.00 91.50 92 MET A CA 1
ATOM 727 C C . MET A 1 92 ? 11.995 0.220 3.882 1.00 91.50 92 MET A C 1
ATOM 729 O O . MET A 1 92 ? 11.676 -0.335 2.831 1.00 91.50 92 MET A O 1
ATOM 733 N N . THR A 1 93 ? 11.950 1.546 4.047 1.00 92.12 93 THR A N 1
ATOM 734 C CA . THR A 1 93 ? 11.574 2.475 2.974 1.00 92.12 93 THR A CA 1
ATOM 735 C C . THR A 1 93 ? 12.604 2.429 1.852 1.00 92.12 93 THR A C 1
ATOM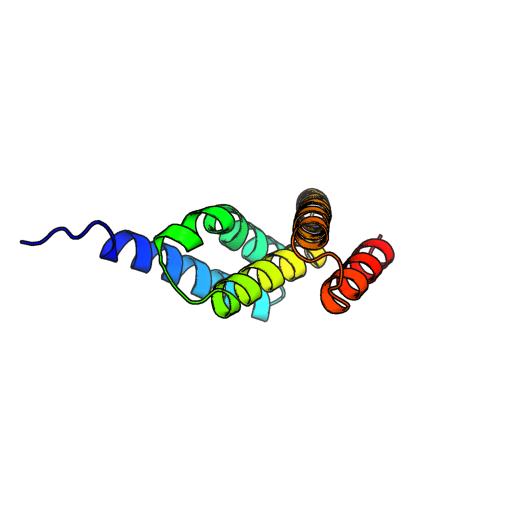 737 O O . THR A 1 93 ? 12.217 2.271 0.698 1.00 92.12 93 THR A O 1
ATOM 740 N N . ASP A 1 94 ? 13.894 2.454 2.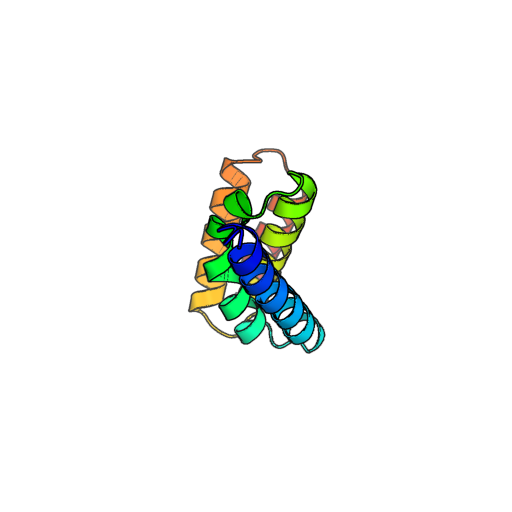189 1.00 91.81 94 ASP A N 1
ATOM 741 C CA . ASP A 1 94 ? 14.979 2.390 1.202 1.00 91.81 94 ASP A CA 1
ATOM 742 C C . ASP A 1 94 ? 14.912 1.098 0.380 1.00 91.81 94 ASP A C 1
ATOM 744 O O . ASP A 1 94 ? 14.942 1.122 -0.851 1.00 91.81 94 ASP A O 1
ATOM 748 N N . ARG A 1 95 ? 14.692 -0.042 1.046 1.00 93.12 95 ARG A N 1
ATOM 749 C CA . ARG A 1 95 ? 14.509 -1.335 0.373 1.00 93.12 95 ARG A CA 1
ATOM 750 C C . ARG A 1 95 ? 13.306 -1.344 -0.575 1.00 93.12 95 ARG A C 1
ATOM 752 O O . ARG A 1 95 ? 13.377 -1.954 -1.640 1.00 93.12 95 ARG A O 1
ATOM 759 N N . LEU A 1 96 ? 12.191 -0.720 -0.195 1.00 92.25 96 LEU A N 1
ATOM 760 C CA . LEU A 1 96 ? 11.010 -0.638 -1.060 1.00 92.25 96 LEU A CA 1
ATOM 761 C C . LEU A 1 96 ? 11.239 0.293 -2.256 1.00 92.25 96 LEU A C 1
ATOM 763 O O . LEU A 1 96 ? 10.811 -0.042 -3.357 1.00 92.25 96 LEU A O 1
ATOM 767 N N . MET A 1 97 ? 11.953 1.406 -2.071 1.00 92.25 97 MET A N 1
ATOM 768 C CA . MET A 1 97 ? 12.342 2.294 -3.171 1.00 92.25 97 MET A CA 1
ATOM 769 C C . MET A 1 97 ? 13.220 1.574 -4.197 1.00 92.25 97 MET A C 1
ATOM 771 O O . MET A 1 97 ? 12.935 1.652 -5.389 1.00 92.25 97 MET A O 1
ATOM 775 N N . LEU A 1 98 ? 14.214 0.801 -3.746 1.00 92.50 98 LEU A N 1
ATOM 776 C CA . LEU A 1 98 ? 15.049 -0.012 -4.638 1.00 92.50 98 LEU A CA 1
ATOM 777 C C . LEU A 1 98 ? 14.220 -1.021 -5.445 1.00 92.50 98 LEU A C 1
ATOM 779 O O . LEU A 1 98 ? 14.388 -1.134 -6.657 1.00 92.50 98 LEU A O 1
ATOM 783 N N . LYS A 1 99 ? 13.273 -1.713 -4.798 1.00 91.25 99 LYS A N 1
ATOM 784 C CA . LYS A 1 99 ? 12.363 -2.636 -5.494 1.00 91.25 99 LYS A CA 1
ATOM 785 C C . LYS A 1 99 ? 11.477 -1.928 -6.518 1.00 91.25 99 LYS A C 1
ATOM 787 O O . LYS A 1 99 ? 11.244 -2.480 -7.583 1.00 91.25 99 LYS A O 1
ATOM 792 N N . ALA A 1 100 ? 10.986 -0.728 -6.207 1.00 89.19 100 ALA A N 1
ATOM 793 C CA . ALA A 1 100 ? 10.157 0.046 -7.128 1.00 89.19 100 ALA A CA 1
ATOM 794 C C . ALA A 1 100 ? 10.919 0.436 -8.401 1.00 89.19 100 ALA A C 1
ATOM 796 O O . ALA A 1 100 ? 10.328 0.442 -9.474 1.00 89.19 100 ALA A O 1
ATOM 797 N N . VAL A 1 101 ? 12.220 0.719 -8.294 1.00 87.62 101 VAL A N 1
ATOM 798 C CA . VAL A 1 101 ? 13.081 0.981 -9.457 1.00 87.62 101 VAL A CA 1
ATOM 799 C C . VAL A 1 101 ? 13.318 -0.292 -10.272 1.00 87.62 101 VAL A C 1
ATOM 801 O O . VAL A 1 101 ? 13.237 -0.237 -11.488 1.00 87.62 101 VAL A O 1
ATOM 804 N N . ALA A 1 102 ? 13.556 -1.434 -9.620 1.00 86.06 102 ALA A N 1
ATOM 805 C CA . ALA A 1 102 ? 13.878 -2.697 -10.293 1.00 86.06 102 ALA A CA 1
ATOM 806 C C . ALA A 1 102 ? 12.699 -3.376 -11.023 1.00 86.06 102 ALA A C 1
ATOM 808 O O . ALA A 1 102 ? 12.918 -4.309 -11.788 1.00 86.06 102 ALA A O 1
ATOM 809 N N . MET A 1 103 ? 11.453 -2.968 -10.762 1.00 75.62 103 MET A N 1
ATOM 810 C CA . MET A 1 103 ? 10.261 -3.488 -11.459 1.00 75.62 103 MET A CA 1
ATOM 811 C C . MET A 1 103 ? 9.919 -2.712 -12.743 1.00 75.62 103 MET A C 1
ATOM 813 O O . MET A 1 103 ? 8.869 -2.951 -13.343 1.00 75.62 103 MET A O 1
ATOM 817 N N . HIS A 1 104 ? 10.780 -1.778 -13.144 1.00 58.22 104 HIS A N 1
ATOM 818 C CA . HIS A 1 104 ? 10.708 -1.014 -14.388 1.00 58.22 104 HIS A CA 1
ATOM 819 C C . HIS A 1 104 ? 11.911 -1.327 -15.272 1.00 58.22 104 HIS A C 1
ATOM 821 O O . HIS A 1 104 ? 11.728 -1.228 -16.504 1.00 58.22 104 HIS A O 1
#

Nearest PDB structures (foldseek):
  4i1a-assembly3_B  TM=6.337E-01  e=4.306E+00  Bacillus subtilis subsp. subtilis str. 168
  3q15-assembly1_A-2  TM=4.431E-01  e=2.497E+00  Bacillus subtilis
  4i1a-assembly3_A  TM=3.254E-01  e=8.742E+00  Bacillus subtilis subsp. subtilis str. 168

Secondary structure (DSSP, 8-state):
----HHHHHHHHHHHHHHHHHHHHHTT-HHHHHHHHGGGTTTHHHH---HHHHHHHHHHHHHHHHH-S-HHHHHHHHHHHHHHHHHSTT-HHHHHHHHHHHHT-

Radius of gyration: 14.68 Å; Cα contacts (8 Å, |Δi|>4): 85; chains: 1; bounding box: 48×26×33 Å

Solvent-accessible surface area (backbone atoms only — not comparable to full-atom values): 5773 Å² total; per-residue (Å²): 132,87,85,53,84,59,58,62,52,40,50,55,53,50,52,41,48,54,52,23,49,52,30,44,75,72,65,37,16,54,61,15,23,66,46,40,61,78,42,69,79,49,43,79,78,70,54,80,53,74,65,59,56,46,53,52,52,50,48,39,37,51,23,11,54,66,19,90,46,67,69,36,37,53,49,21,53,53,53,48,52,58,45,36,75,75,41,74,90,36,69,69,56,55,54,50,53,54,50,61,58,73,78,109

Sequence (104 aa):
ERQGTNSDVTKEVGLKMCEAFEYFDKEDYAKSTELLAPLKYKFVKVGGSNAQRDVFHLLLIHSAMRSPLKSHQCLARSLLAERKAKKENSPMTDRLMLKAVAMH

pLDDT: mean 87.34, std 13.72, range [37.34, 98.44]

Mean predicted aligned error: 5.55 Å